Protein AF-N1VZC7-F1 (afdb_monomer)

Radius of gyration: 15.38 Å; Cα contacts (8 Å, |Δi|>4): 179; chains: 1; bounding box: 36×24×51 Å

Organism: NCBI:txid1257025

Solvent-accessible surface area (backbone atoms only — not comparable to full-atom values): 4929 Å² total; per-residue (Å²): 134,86,74,76,85,46,57,43,78,44,75,96,60,68,35,69,13,60,26,74,41,82,27,53,100,57,87,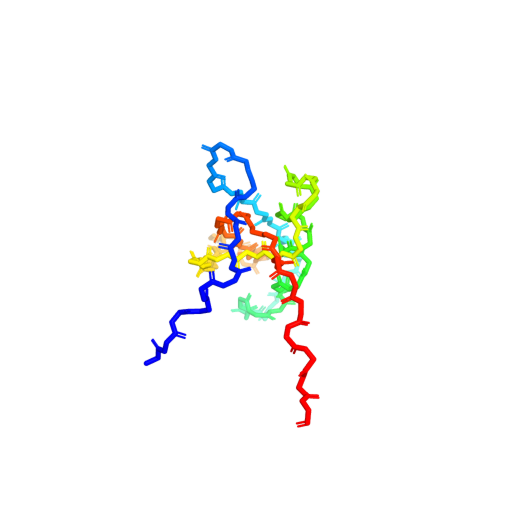53,64,75,78,38,53,65,67,53,3,43,49,48,16,45,69,76,30,84,84,35,77,47,64,43,85,67,46,78,45,70,47,78,48,96,65,71,37,46,32,30,30,34,28,34,20,35,26,18,27,73,62,65,81,74,74,84,124

Secondary structure (DSSP, 8-state):
-PPPTTEEE-SSS-EEEEEEEE--S---GGGS-HHHHHHHHHHTSTT--EEEEEEEEEEE-SSTTEEEEEEEEEEEEES------

Foldseek 3Di:
D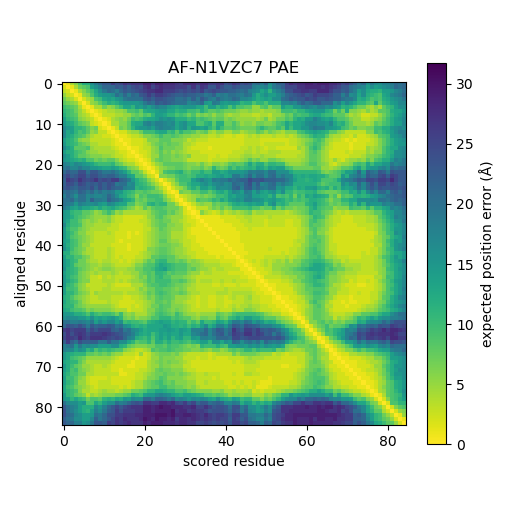DDPPQKDFQDDDKFKFKWKFWDAQHQDLPVTDPVRRQVRRVVVRPPFPGFPPWDWDWDDDPPRTMIMIMIIGGGIHGNDPPPPD

Mean predicted aligned error: 9.88 Å

Sequence (85 aa):
MEVPTNLEVVGTGPVEGRECGYSGFNNTWYNQSIAEATRDALSKAPGATGLKDVTIKGKHGIWLVLNCVYVEGTPVIEKTAGKKK

pLDDT: mean 73.89, std 15.32, range [39.19, 92.12]

Nearest PDB structures (foldseek):
  4za1-assembly1_C  TM=2.987E-01  e=1.519E+00  Streptomyces actuosus
  8tdl-assembly1_A  TM=3.517E-01  e=8.882E+00  Arabidopsis thaliana
  4za1-assembly1_A  TM=2.770E-01  e=4.236E+00  Streptomyces actuosus

Structure (mmCIF, N/CA/C/O backbone):
data_AF-N1VZC7-F1
#
_entry.id   AF-N1VZC7-F1
#
loop_
_atom_site.group_PDB
_atom_site.id
_atom_site.type_symbol
_atom_site.label_atom_id
_atom_site.label_alt_id
_atom_site.label_comp_id
_atom_site.label_asym_id
_atom_site.label_entity_id
_atom_site.label_seq_id
_atom_site.pdbx_PDB_ins_code
_atom_site.Cartn_x
_atom_site.Cartn_y
_atom_site.Cartn_z
_atom_site.occupancy
_atom_site.B_iso_or_equiv
_atom_site.auth_seq_id
_atom_site.auth_comp_id
_atom_site.auth_asym_id
_atom_site.auth_atom_id
_atom_site.pdbx_PDB_model_num
ATOM 1 N N . MET A 1 1 ? 6.665 -18.456 14.638 1.00 40.47 1 MET A N 1
ATOM 2 C CA . MET A 1 1 ? 6.350 -17.019 14.520 1.00 40.47 1 MET A CA 1
ATOM 3 C C . MET A 1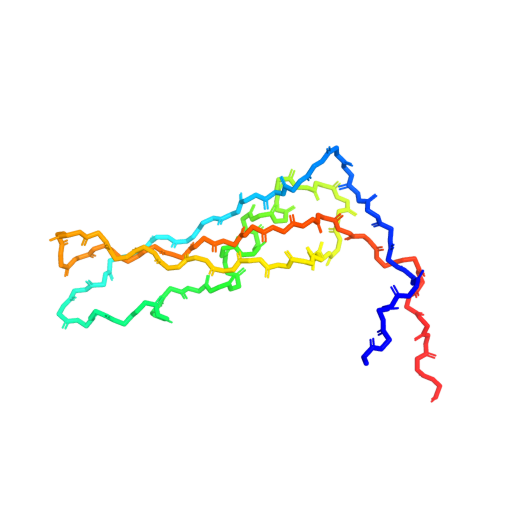 1 ? 4.883 -16.870 14.868 1.00 40.47 1 MET A C 1
ATOM 5 O O . MET A 1 1 ? 4.050 -17.327 14.099 1.00 40.47 1 MET A O 1
ATOM 9 N N . GLU A 1 2 ? 4.573 -16.366 16.060 1.00 47.03 2 GLU A N 1
ATOM 10 C CA . GLU A 1 2 ? 3.190 -16.060 16.440 1.00 47.03 2 GLU A CA 1
ATOM 11 C C . GLU A 1 2 ? 2.734 -14.822 15.666 1.00 47.03 2 GLU A C 1
ATOM 13 O O . GLU A 1 2 ? 3.386 -13.778 15.705 1.00 47.03 2 GLU A O 1
ATOM 18 N N . VAL A 1 3 ? 1.647 -14.959 14.907 1.00 55.50 3 VAL A N 1
ATOM 19 C CA . VAL A 1 3 ? 0.991 -13.823 14.258 1.00 55.50 3 VAL A CA 1
ATOM 20 C C . VAL A 1 3 ? 0.390 -12.966 15.373 1.00 55.50 3 VAL A C 1
ATOM 22 O O . VAL A 1 3 ? -0.332 -13.520 16.204 1.00 55.50 3 VAL A O 1
ATOM 25 N N . PRO A 1 4 ? 0.651 -11.648 15.422 1.00 55.84 4 PRO A N 1
ATOM 26 C CA . PRO A 1 4 ? 0.042 -10.789 16.426 1.00 55.84 4 PRO A CA 1
ATOM 27 C C . PRO A 1 4 ? -1.484 -10.908 16.335 1.00 55.84 4 PRO A C 1
ATOM 29 O O . PRO A 1 4 ? -2.081 -10.577 15.312 1.00 55.84 4 PRO A O 1
ATOM 32 N N . THR A 1 5 ? -2.119 -11.395 17.399 1.00 61.62 5 THR A N 1
ATOM 33 C CA . THR A 1 5 ? -3.578 -11.581 17.495 1.00 61.62 5 THR A CA 1
ATOM 34 C C . THR A 1 5 ? -4.339 -10.265 17.671 1.00 61.62 5 THR A C 1
ATOM 36 O O . THR A 1 5 ? -5.564 -10.254 17.647 1.00 61.62 5 THR A O 1
ATOM 39 N N . ASN A 1 6 ? -3.617 -9.150 17.806 1.00 68.00 6 ASN A N 1
ATOM 40 C CA . ASN A 1 6 ? -4.160 -7.816 18.069 1.00 68.00 6 ASN A CA 1
ATOM 41 C C . ASN A 1 6 ? -4.362 -6.986 16.787 1.00 68.00 6 ASN A C 1
ATOM 43 O O . ASN A 1 6 ? -4.519 -5.770 16.866 1.00 68.00 6 ASN A O 1
ATOM 47 N N . LEU A 1 7 ? -4.284 -7.606 15.607 1.00 69.19 7 LEU A N 1
ATOM 48 C CA . LEU A 1 7 ? -4.428 -6.926 14.320 1.00 69.19 7 LEU A CA 1
ATOM 49 C C . LEU A 1 7 ? -5.827 -7.151 13.762 1.00 69.19 7 LEU A C 1
ATOM 51 O O . LEU A 1 7 ? -6.216 -8.288 13.495 1.00 69.19 7 LEU A O 1
ATOM 55 N N . GLU A 1 8 ? -6.556 -6.066 13.535 1.00 79.19 8 GLU A N 1
ATOM 56 C CA . GLU A 1 8 ? -7.833 -6.114 12.832 1.00 79.19 8 GLU A CA 1
ATOM 57 C C . GLU A 1 8 ? -7.664 -5.653 11.397 1.00 79.19 8 GLU A C 1
ATOM 59 O O . GLU A 1 8 ? -7.020 -4.641 11.139 1.00 79.19 8 GLU A O 1
ATOM 64 N N . VAL A 1 9 ? -8.251 -6.395 10.462 1.00 82.06 9 VAL A N 1
ATOM 65 C CA . VAL A 1 9 ? -8.266 -6.017 9.048 1.00 82.06 9 VAL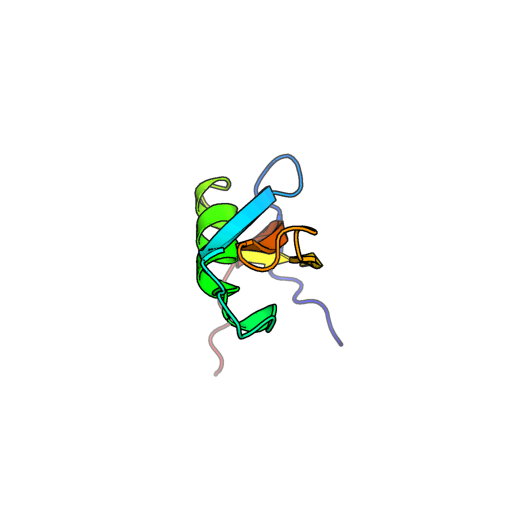 A CA 1
ATOM 66 C C . VAL A 1 9 ? -9.189 -4.817 8.860 1.00 82.06 9 VAL A C 1
ATOM 68 O O . VAL A 1 9 ? -10.336 -4.833 9.303 1.00 82.06 9 VAL A O 1
ATOM 71 N N . VAL A 1 10 ? -8.684 -3.781 8.191 1.00 79.31 10 VAL A N 1
ATOM 72 C CA . VAL A 1 10 ? -9.404 -2.531 7.936 1.00 79.31 10 VAL A CA 1
ATOM 73 C C . VAL A 1 10 ? -9.671 -2.393 6.448 1.00 79.31 10 VAL A C 1
ATOM 75 O O . VAL A 1 10 ? -8.792 -2.001 5.698 1.00 79.31 10 VAL A O 1
ATOM 78 N N . GLY A 1 11 ? -10.898 -2.658 6.014 1.00 75.06 11 GLY A N 1
ATOM 79 C CA . GLY A 1 11 ? -11.305 -2.496 4.618 1.00 75.06 11 GLY A CA 1
ATOM 80 C C . GLY A 1 11 ? -11.807 -3.791 3.994 1.00 75.06 11 GLY A C 1
ATOM 81 O O . GLY A 1 11 ? -11.980 -4.804 4.666 1.00 75.06 11 GLY A O 1
ATOM 82 N N . THR A 1 12 ? -12.095 -3.734 2.696 1.00 75.44 12 THR A N 1
ATOM 83 C CA . THR A 1 12 ? -12.755 -4.821 1.956 1.00 75.44 12 THR A CA 1
ATOM 84 C C . THR A 1 12 ? -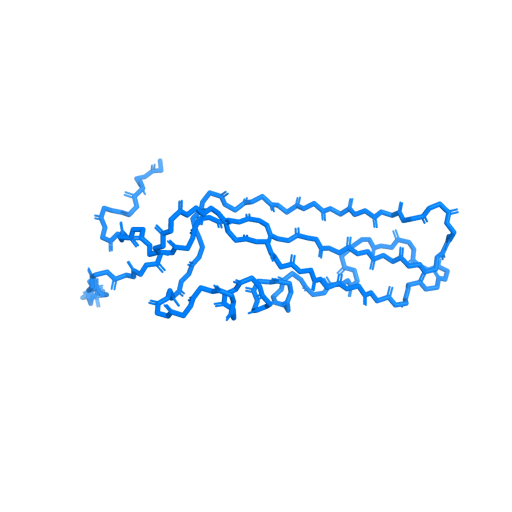11.786 -5.709 1.174 1.00 75.44 12 THR A C 1
ATOM 86 O O . THR A 1 12 ? -12.219 -6.703 0.595 1.00 75.44 12 THR A O 1
ATOM 89 N N . GLY A 1 13 ? -10.489 -5.385 1.150 1.00 81.69 13 GLY A N 1
ATOM 90 C CA . GLY A 1 13 ? -9.489 -6.137 0.395 1.00 81.69 13 GLY A CA 1
ATOM 91 C C . GLY A 1 13 ? -8.070 -5.566 0.504 1.00 81.69 13 GLY A C 1
ATOM 92 O O . GLY A 1 13 ? -7.866 -4.551 1.177 1.00 81.69 13 GLY A O 1
ATOM 93 N N . PRO A 1 14 ? -7.085 -6.223 -0.134 1.00 86.88 14 PRO A N 1
ATOM 94 C CA . PRO A 1 14 ? -5.705 -5.760 -0.156 1.00 86.88 14 PRO A CA 1
ATOM 95 C C . PRO A 1 14 ? -5.580 -4.423 -0.890 1.00 86.88 14 PRO A C 1
ATOM 97 O O . PRO A 1 14 ? -6.277 -4.162 -1.872 1.00 86.88 14 PRO A O 1
ATOM 100 N N . VAL A 1 15 ? -4.661 -3.587 -0.414 1.00 91.31 15 VAL A N 1
ATOM 101 C CA . VAL A 1 15 ? -4.292 -2.326 -1.055 1.00 91.31 15 VAL A CA 1
ATOM 102 C C . VAL A 1 15 ? -2.919 -2.445 -1.690 1.00 91.31 15 VAL A C 1
ATOM 104 O O . VAL A 1 15 ? -2.023 -3.089 -1.146 1.00 91.31 15 VAL A O 1
ATOM 107 N N . GLU A 1 16 ? -2.761 -1.807 -2.846 1.00 92.12 16 GLU A N 1
ATOM 108 C CA . GLU A 1 16 ? -1.491 -1.728 -3.560 1.00 92.12 16 GLU A CA 1
ATOM 109 C C . GLU A 1 16 ? -1.020 -0.277 -3.611 1.00 92.12 16 GLU A C 1
ATOM 111 O O . GLU A 1 16 ? -1.773 0.627 -3.992 1.00 92.12 16 GLU A O 1
ATOM 116 N N . GLY A 1 17 ? 0.240 -0.058 -3.261 1.00 89.44 17 GLY A N 1
ATOM 117 C CA . GLY A 1 17 ? 0.951 1.189 -3.480 1.00 89.44 17 GLY A CA 1
ATOM 118 C C . GLY A 1 17 ? 2.164 0.989 -4.367 1.00 89.44 17 GLY A C 1
ATOM 119 O O . GLY A 1 17 ? 2.699 -0.119 -4.469 1.00 89.44 17 GLY A O 1
ATOM 120 N N . ARG A 1 18 ? 2.594 2.057 -5.037 1.00 87.50 18 ARG A N 1
ATOM 121 C CA . ARG A 1 18 ? 3.786 2.009 -5.886 1.00 87.50 18 ARG A CA 1
ATOM 122 C C . ARG A 1 18 ? 4.682 3.206 -5.650 1.00 87.50 18 ARG A C 1
ATOM 124 O O . ARG A 1 18 ? 4.194 4.310 -5.458 1.00 87.50 18 ARG A O 1
ATOM 131 N N . GLU A 1 19 ? 5.971 2.971 -5.821 1.00 83.75 19 GLU A N 1
ATOM 132 C CA . GLU A 1 19 ? 6.964 4.018 -5.995 1.00 83.75 19 GLU A CA 1
ATOM 133 C C . GLU A 1 19 ? 7.772 3.724 -7.259 1.00 83.75 19 GLU A C 1
ATOM 135 O O . GLU A 1 19 ? 8.328 2.633 -7.416 1.00 83.75 19 GLU A O 1
ATOM 140 N N . CYS A 1 20 ? 7.785 4.679 -8.186 1.00 79.88 20 CYS A N 1
ATOM 141 C CA . CYS A 1 20 ? 8.475 4.575 -9.465 1.00 79.88 20 CYS A CA 1
ATOM 142 C C . CYS A 1 20 ? 9.458 5.726 -9.596 1.00 79.88 20 CYS A C 1
ATOM 144 O O . CYS A 1 20 ? 9.056 6.886 -9.560 1.00 79.88 20 CYS A O 1
ATOM 146 N N . GLY A 1 21 ? 10.717 5.403 -9.860 1.00 71.06 21 GLY A N 1
ATOM 147 C CA . GLY A 1 21 ? 11.761 6.406 -9.980 1.00 71.06 21 GLY A CA 1
ATOM 148 C C . GLY A 1 21 ? 12.670 6.161 -11.166 1.00 71.06 21 GLY A C 1
ATOM 149 O O . GLY A 1 21 ? 12.787 5.053 -11.708 1.00 71.06 21 GLY A O 1
ATOM 150 N N . TYR A 1 22 ? 13.318 7.252 -11.566 1.00 66.25 22 TYR A N 1
ATOM 151 C CA . TYR A 1 22 ? 14.352 7.226 -12.579 1.00 66.25 22 TYR A CA 1
ATOM 152 C C . TYR A 1 22 ? 15.586 6.542 -12.000 1.00 66.25 22 TYR A C 1
ATOM 154 O O . TYR A 1 22 ? 16.266 7.067 -11.121 1.00 66.25 22 TYR A O 1
ATOM 162 N N . SER A 1 23 ? 15.878 5.362 -12.511 1.00 60.38 23 SER A N 1
ATOM 163 C CA . SER A 1 23 ? 17.054 4.591 -12.158 1.00 60.38 23 SER A CA 1
ATOM 164 C C . SER A 1 23 ? 17.858 4.505 -13.438 1.00 60.38 23 SER A C 1
ATOM 166 O O . SER A 1 23 ? 17.523 3.705 -14.297 1.00 60.38 23 SER A O 1
ATOM 168 N N . GLY A 1 24 ? 18.835 5.399 -13.617 1.00 59.75 24 GLY A N 1
ATOM 169 C CA . GLY A 1 24 ? 19.698 5.413 -14.805 1.00 59.75 24 GLY A CA 1
ATOM 170 C C . GLY A 1 24 ? 20.573 4.152 -14.908 1.00 59.75 24 GLY A C 1
ATOM 171 O O . GLY A 1 24 ? 20.131 3.039 -14.662 1.00 59.75 24 GLY A O 1
ATOM 172 N N . PHE A 1 25 ? 21.869 4.306 -15.193 1.00 53.22 25 PHE A N 1
ATOM 173 C CA . PHE A 1 25 ? 22.834 3.194 -15.339 1.00 53.22 25 PHE A CA 1
ATOM 174 C C . PHE A 1 25 ? 22.958 2.229 -14.136 1.00 53.22 25 PHE A C 1
ATOM 176 O O . PHE A 1 25 ? 23.702 1.254 -14.207 1.00 53.22 25 PHE A O 1
ATOM 183 N N . ASN A 1 26 ? 22.251 2.478 -13.031 1.00 54.28 26 ASN A N 1
ATOM 184 C CA . ASN A 1 26 ? 22.193 1.598 -11.877 1.00 54.28 26 ASN A CA 1
ATOM 185 C C . ASN A 1 26 ? 20.817 0.915 -11.816 1.00 54.28 26 ASN A C 1
ATOM 187 O O . ASN A 1 26 ? 19.831 1.507 -11.382 1.00 54.28 26 ASN A O 1
ATOM 191 N N . ASN A 1 27 ? 20.752 -0.334 -12.280 1.00 55.16 27 ASN A N 1
ATOM 192 C CA . ASN A 1 27 ? 19.548 -1.171 -12.337 1.00 55.16 27 ASN A CA 1
ATOM 193 C C . ASN A 1 27 ? 19.287 -1.865 -10.986 1.00 55.16 27 ASN A C 1
ATOM 195 O O . ASN A 1 27 ? 19.060 -3.069 -10.900 1.00 55.16 27 ASN A O 1
ATOM 199 N N . THR A 1 28 ? 19.409 -1.122 -9.889 1.00 60.81 28 THR A N 1
ATOM 200 C CA . THR A 1 28 ? 19.125 -1.664 -8.563 1.00 60.81 28 THR A CA 1
ATOM 201 C C . THR A 1 28 ? 17.683 -1.364 -8.199 1.00 60.81 28 THR A C 1
ATOM 203 O O . THR A 1 28 ? 17.286 -0.229 -7.960 1.00 60.81 28 THR A O 1
ATOM 206 N N . TRP A 1 29 ? 16.874 -2.420 -8.167 1.00 57.66 29 TRP A N 1
ATOM 207 C CA . TRP A 1 29 ? 15.445 -2.378 -7.851 1.00 57.66 29 TRP A CA 1
ATOM 208 C C . TRP A 1 29 ? 15.140 -1.806 -6.451 1.00 57.66 29 TRP A C 1
ATOM 210 O O . TRP A 1 29 ? 14.032 -1.337 -6.217 1.00 57.66 29 TRP A O 1
ATOM 220 N N . TYR A 1 30 ? 16.125 -1.790 -5.546 1.00 59.94 30 TYR A N 1
ATOM 221 C CA . TYR A 1 30 ? 16.058 -1.188 -4.208 1.00 59.94 30 TYR A CA 1
ATOM 222 C C . TYR A 1 30 ? 16.432 0.302 -4.163 1.00 59.94 30 TYR A C 1
ATOM 224 O O . TYR A 1 30 ? 16.483 0.883 -3.083 1.00 59.94 30 TYR A O 1
ATOM 232 N N . ASN A 1 31 ? 16.718 0.937 -5.305 1.00 63.78 31 ASN A N 1
ATOM 233 C CA . ASN A 1 31 ? 16.877 2.392 -5.350 1.00 63.78 31 ASN A CA 1
ATOM 234 C C . ASN A 1 31 ? 15.559 3.108 -4.995 1.00 63.78 31 ASN A C 1
ATOM 236 O O . ASN A 1 31 ? 15.571 4.217 -4.472 1.00 63.78 31 ASN A O 1
ATOM 240 N N . GLN A 1 32 ? 14.426 2.440 -5.234 1.00 70.38 32 GLN A N 1
ATOM 241 C CA . GLN A 1 32 ? 13.102 2.945 -4.896 1.00 70.38 32 GLN A CA 1
ATOM 242 C C . GLN A 1 32 ? 12.743 2.656 -3.439 1.00 70.38 32 GLN A C 1
ATOM 244 O O . GLN A 1 32 ? 13.053 1.594 -2.893 1.00 70.38 32 GLN A O 1
ATOM 249 N N . SER A 1 33 ? 12.047 3.602 -2.813 1.00 79.06 33 SER A N 1
ATOM 250 C CA . SER A 1 33 ? 11.671 3.499 -1.408 1.00 79.06 33 SER A CA 1
ATOM 251 C C . SER A 1 33 ? 10.455 2.591 -1.229 1.00 79.06 33 SER A C 1
ATOM 253 O O . SER A 1 33 ? 9.325 2.959 -1.550 1.00 79.06 33 SER A O 1
ATOM 255 N N . ILE A 1 34 ? 10.673 1.414 -0.630 1.00 82.00 34 ILE A N 1
ATOM 256 C CA . ILE A 1 34 ? 9.587 0.533 -0.164 1.00 82.00 34 ILE A CA 1
ATOM 257 C C . ILE A 1 34 ? 8.703 1.280 0.845 1.00 82.00 34 ILE A C 1
ATOM 259 O O . ILE A 1 34 ? 7.492 1.069 0.878 1.00 82.00 34 ILE A O 1
ATOM 263 N N . ALA A 1 35 ? 9.287 2.179 1.645 1.00 85.56 35 ALA A N 1
ATOM 264 C CA . ALA A 1 35 ? 8.536 2.987 2.596 1.00 85.56 35 ALA A CA 1
ATOM 265 C C . ALA A 1 35 ? 7.560 3.932 1.884 1.00 85.56 35 ALA A C 1
ATOM 267 O O . ALA A 1 35 ? 6.411 4.012 2.302 1.00 85.56 35 ALA A O 1
ATOM 268 N N . GLU A 1 36 ? 7.961 4.573 0.783 1.00 85.88 36 GLU A N 1
ATOM 269 C CA . GLU A 1 36 ? 7.047 5.424 0.006 1.00 85.88 36 GLU A CA 1
ATOM 270 C C . GLU A 1 36 ? 5.956 4.595 -0.674 1.00 85.88 36 GLU A C 1
ATOM 272 O O . GLU A 1 36 ? 4.781 4.919 -0.531 1.00 85.88 36 GLU A O 1
ATOM 277 N N . ALA A 1 37 ? 6.301 3.453 -1.278 1.00 87.31 37 ALA A N 1
ATOM 278 C CA . ALA A 1 37 ? 5.299 2.538 -1.831 1.00 87.31 37 ALA A CA 1
ATOM 279 C C . ALA A 1 37 ? 4.310 2.037 -0.755 1.00 87.31 37 ALA A C 1
ATOM 281 O O . ALA A 1 37 ? 3.117 1.893 -1.014 1.00 87.31 37 ALA A O 1
ATOM 282 N N . THR A 1 38 ? 4.779 1.827 0.478 1.00 89.31 38 THR A N 1
ATOM 283 C CA . THR A 1 38 ? 3.929 1.465 1.624 1.00 89.31 38 THR A CA 1
ATOM 284 C C . THR A 1 38 ? 3.050 2.635 2.071 1.00 89.31 38 THR A C 1
ATOM 286 O O . THR A 1 38 ? 1.882 2.432 2.392 1.00 89.31 38 THR A O 1
ATOM 289 N N . ARG A 1 39 ? 3.573 3.867 2.086 1.00 89.25 39 ARG A N 1
ATOM 290 C CA . ARG A 1 39 ? 2.796 5.075 2.409 1.00 89.25 39 ARG A CA 1
ATOM 291 C C . ARG A 1 39 ? 1.714 5.331 1.365 1.00 89.25 39 ARG A C 1
ATOM 293 O O . ARG A 1 39 ? 0.588 5.633 1.748 1.00 89.25 39 ARG A O 1
ATOM 300 N N .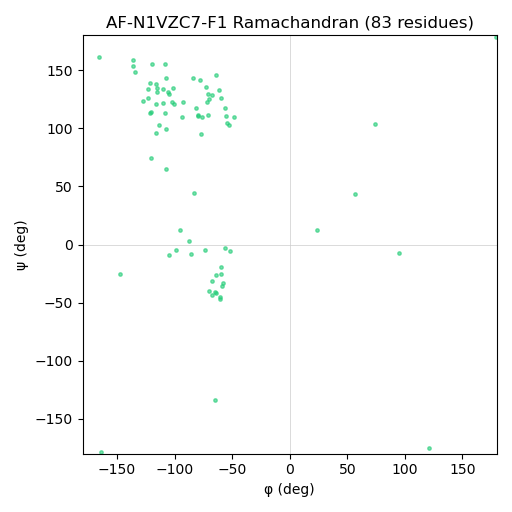 ASP A 1 40 ? 2.020 5.140 0.082 1.00 90.44 40 ASP A N 1
ATOM 301 C CA . ASP A 1 40 ? 1.035 5.191 -1.002 1.00 90.44 40 ASP A CA 1
ATOM 302 C C . ASP A 1 40 ? -0.058 4.128 -0.804 1.00 90.44 40 ASP A C 1
ATOM 304 O O . ASP A 1 40 ? -1.246 4.444 -0.874 1.00 90.44 40 ASP A O 1
ATOM 308 N N . ALA A 1 41 ? 0.314 2.892 -0.456 1.00 89.44 41 ALA A N 1
ATOM 309 C CA . ALA A 1 41 ? -0.640 1.825 -0.151 1.00 89.44 41 ALA A CA 1
ATOM 310 C C . ALA A 1 41 ? -1.543 2.178 1.049 1.00 89.44 41 ALA A C 1
ATOM 312 O O . ALA A 1 41 ? -2.764 2.058 0.966 1.00 89.44 41 ALA A O 1
ATOM 313 N N . LEU A 1 42 ? -0.962 2.674 2.148 1.00 88.56 42 LEU A N 1
ATOM 314 C CA . LEU A 1 42 ? -1.696 3.074 3.354 1.00 88.56 42 LEU A CA 1
ATOM 315 C C . LEU A 1 42 ? -2.589 4.298 3.131 1.00 88.56 42 LEU A C 1
ATOM 317 O O . LEU A 1 42 ? -3.665 4.376 3.718 1.00 88.56 42 LEU A O 1
ATOM 321 N N . SER A 1 43 ? -2.202 5.223 2.249 1.00 89.06 43 SER A N 1
ATOM 322 C CA . SER A 1 43 ? -3.041 6.376 1.896 1.00 89.06 43 SER A CA 1
ATOM 323 C C . SER A 1 43 ? -4.391 5.962 1.291 1.00 89.06 43 SER A C 1
ATOM 325 O O . SER A 1 43 ? -5.381 6.680 1.430 1.00 89.06 43 SER A O 1
ATOM 327 N N . LYS A 1 44 ? -4.451 4.771 0.678 1.00 88.38 44 LYS A N 1
ATOM 328 C CA . LYS A 1 44 ? -5.658 4.176 0.081 1.00 88.38 44 LYS A CA 1
ATOM 329 C C . LYS A 1 44 ? -6.502 3.393 1.093 1.00 88.38 44 LYS A C 1
ATOM 331 O O . LYS A 1 44 ? -7.620 3.003 0.767 1.00 88.38 44 LYS A O 1
ATOM 336 N N . ALA A 1 45 ? -5.997 3.188 2.311 1.00 86.44 45 ALA A N 1
ATOM 337 C CA . ALA A 1 45 ? -6.679 2.521 3.417 1.00 86.44 45 ALA A CA 1
ATOM 338 C C . ALA A 1 45 ? -6.809 3.464 4.632 1.00 86.44 45 ALA A C 1
ATOM 340 O O . ALA A 1 45 ? -6.092 3.308 5.626 1.00 86.44 45 ALA A O 1
ATOM 341 N N . PRO A 1 46 ? -7.715 4.460 4.585 1.00 82.94 46 PRO A N 1
ATOM 342 C CA . PRO A 1 46 ? -7.903 5.391 5.693 1.00 82.94 46 PRO A CA 1
ATOM 343 C C . PRO A 1 46 ? -8.316 4.644 6.970 1.00 82.94 46 PRO A C 1
ATOM 345 O O . PRO A 1 46 ? -9.286 3.890 6.978 1.00 82.94 46 PRO A O 1
ATOM 348 N N . GLY A 1 47 ? -7.571 4.861 8.056 1.00 82.50 47 GLY A N 1
ATOM 349 C CA . GLY A 1 47 ? -7.783 4.194 9.347 1.00 82.50 47 GLY A CA 1
ATOM 350 C C . GLY A 1 47 ? -6.932 2.939 9.574 1.00 82.50 47 GLY A C 1
ATOM 351 O O . GLY A 1 47 ? -6.911 2.432 10.692 1.00 82.50 47 GLY A O 1
ATOM 352 N N . ALA A 1 48 ? -6.195 2.461 8.569 1.00 85.19 48 ALA A N 1
ATOM 353 C CA . ALA A 1 48 ? -5.175 1.436 8.766 1.00 85.19 48 ALA A CA 1
ATOM 354 C C . ALA A 1 48 ? -3.894 2.044 9.364 1.00 85.19 48 ALA A C 1
ATOM 356 O O . ALA A 1 48 ? -3.478 3.142 8.991 1.00 85.19 48 ALA A O 1
ATOM 357 N N . THR A 1 49 ? -3.245 1.320 10.276 1.00 86.69 49 THR A N 1
ATOM 358 C CA . THR A 1 49 ? -1.943 1.691 10.861 1.00 86.69 49 THR A CA 1
ATOM 359 C C . THR A 1 49 ? -0.794 0.852 10.308 1.00 86.69 49 THR A C 1
ATOM 361 O O . THR A 1 49 ? 0.368 1.166 10.556 1.00 86.69 49 THR A O 1
ATOM 364 N N . GLY A 1 50 ? -1.096 -0.202 9.548 1.00 86.12 50 GLY A N 1
ATOM 365 C CA . GLY A 1 50 ? -0.103 -1.061 8.918 1.00 86.12 50 GLY A CA 1
ATOM 366 C C . GLY A 1 50 ? -0.686 -1.933 7.810 1.00 86.12 50 GLY A C 1
ATOM 367 O O . GLY A 1 50 ? -1.876 -1.871 7.502 1.00 86.12 50 GLY A O 1
ATOM 368 N N . LEU A 1 51 ? 0.179 -2.755 7.216 1.00 87.88 51 LEU A N 1
ATOM 369 C CA . LEU A 1 51 ? -0.183 -3.776 6.237 1.00 87.88 51 LEU A CA 1
ATOM 370 C C . LEU A 1 51 ? 0.257 -5.153 6.752 1.00 87.88 51 LEU A C 1
ATOM 372 O O . LEU A 1 51 ? 1.358 -5.301 7.284 1.00 87.88 51 LEU A O 1
ATOM 376 N N . LYS A 1 52 ? -0.589 -6.164 6.569 1.00 86.56 52 LYS A N 1
ATOM 377 C CA . LYS A 1 52 ? -0.313 -7.580 6.830 1.00 86.56 52 LYS A CA 1
ATOM 378 C C . LYS A 1 52 ? -0.188 -8.336 5.506 1.00 86.56 52 LYS A C 1
ATOM 380 O O . LYS A 1 52 ? -0.747 -7.907 4.499 1.00 86.56 52 LYS A O 1
ATOM 385 N N . ASP A 1 53 ? 0.533 -9.458 5.519 1.00 87.56 53 ASP A N 1
ATOM 386 C CA . ASP A 1 53 ? 0.701 -10.347 4.359 1.00 87.56 53 ASP A CA 1
ATOM 387 C C . ASP A 1 53 ? 1.279 -9.590 3.149 1.00 87.56 53 ASP A C 1
ATOM 389 O O . ASP A 1 53 ? 0.819 -9.700 2.015 1.00 87.56 53 ASP A O 1
ATOM 393 N N . VAL A 1 54 ? 2.286 -8.757 3.438 1.00 88.00 54 VAL A N 1
ATOM 394 C CA . VAL A 1 54 ? 2.866 -7.815 2.482 1.00 88.00 54 VAL A CA 1
ATOM 395 C C . VAL A 1 54 ? 3.659 -8.550 1.409 1.00 88.00 54 VAL A C 1
ATOM 397 O O . VAL A 1 54 ? 4.607 -9.278 1.701 1.00 88.00 54 VAL A O 1
ATOM 400 N N . THR A 1 55 ? 3.312 -8.285 0.154 1.00 89.31 55 THR A N 1
ATOM 401 C CA . THR A 1 55 ? 4.039 -8.734 -1.028 1.00 89.31 55 THR A CA 1
ATOM 402 C C . THR A 1 55 ? 4.703 -7.539 -1.698 1.00 89.31 55 THR A C 1
ATOM 404 O O . THR A 1 55 ? 4.041 -6.592 -2.118 1.00 89.31 55 THR A O 1
ATOM 407 N N . ILE A 1 56 ? 6.028 -7.603 -1.832 1.00 85.19 56 ILE A N 1
ATOM 408 C CA . ILE A 1 56 ? 6.823 -6.577 -2.509 1.00 85.19 56 ILE A CA 1
ATOM 409 C C . ILE A 1 56 ? 7.180 -7.091 -3.901 1.00 85.19 56 ILE A C 1
ATOM 411 O O . ILE A 1 56 ? 7.799 -8.146 -4.038 1.00 85.19 56 ILE A O 1
ATOM 415 N N . LYS A 1 57 ? 6.804 -6.348 -4.943 1.00 83.12 57 LYS A N 1
ATOM 416 C CA . LYS A 1 57 ? 7.117 -6.676 -6.340 1.00 83.12 57 LYS A CA 1
ATOM 417 C C . LYS A 1 57 ? 8.008 -5.58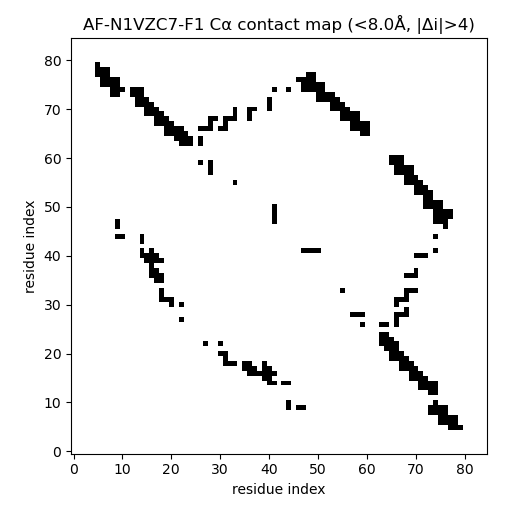2 -6.916 1.00 83.12 57 LYS A C 1
ATOM 419 O O . LYS A 1 57 ? 7.613 -4.423 -6.977 1.00 83.12 57 LYS A O 1
ATOM 424 N N . GLY A 1 58 ? 9.201 -5.947 -7.374 1.00 75.12 58 GLY A N 1
ATOM 425 C CA . GLY A 1 58 ? 10.032 -5.074 -8.201 1.00 75.12 58 GLY A CA 1
ATOM 426 C C . GLY A 1 58 ? 9.751 -5.345 -9.675 1.00 75.12 58 GLY A C 1
ATOM 427 O O . GLY A 1 58 ? 9.905 -6.480 -10.123 1.00 75.12 58 GLY A O 1
ATOM 428 N N . LYS A 1 59 ? 9.351 -4.329 -10.446 1.00 68.69 59 LYS A N 1
ATOM 429 C CA . LYS A 1 59 ? 9.359 -4.412 -11.913 1.00 68.69 59 LYS A CA 1
ATOM 430 C C . LYS A 1 59 ? 10.472 -3.527 -12.457 1.00 68.69 59 LYS A C 1
ATOM 432 O O . LYS A 1 59 ? 10.389 -2.302 -12.389 1.00 68.69 59 LYS A O 1
ATOM 437 N N . HIS A 1 60 ? 11.473 -4.175 -13.043 1.00 62.38 60 HIS A N 1
ATOM 438 C CA . HIS A 1 60 ? 12.401 -3.558 -13.980 1.00 62.38 60 HIS A CA 1
ATOM 439 C C . HIS A 1 60 ? 11.680 -3.487 -15.334 1.00 62.38 60 HIS A C 1
ATOM 441 O O . HIS A 1 60 ? 11.398 -4.509 -15.959 1.00 62.38 60 HIS A O 1
ATOM 447 N N . GLY A 1 61 ? 11.348 -2.278 -15.791 1.00 55.66 61 GLY A N 1
ATOM 448 C CA . GLY A 1 61 ? 10.861 -2.074 -17.156 1.00 55.66 61 GLY A CA 1
ATOM 449 C C . GLY A 1 61 ? 12.013 -2.222 -18.147 1.00 55.66 61 GLY A C 1
ATOM 450 O O . GLY A 1 61 ? 13.082 -1.671 -17.906 1.00 55.66 61 GLY A O 1
ATOM 451 N N . ILE A 1 62 ? 11.796 -2.933 -19.258 1.00 48.41 62 ILE A N 1
ATOM 452 C CA . ILE A 1 62 ? 12.757 -3.283 -20.337 1.00 48.41 62 ILE A CA 1
ATOM 453 C C . ILE A 1 62 ? 13.523 -2.071 -20.928 1.00 48.41 62 ILE A C 1
ATOM 455 O O . ILE A 1 62 ? 14.470 -2.223 -21.693 1.00 48.41 62 ILE A O 1
ATOM 459 N N . TRP A 1 63 ? 13.181 -0.855 -20.518 1.00 49.94 63 TRP A N 1
ATOM 460 C CA . TRP A 1 63 ? 13.789 0.396 -20.936 1.00 49.94 63 TRP A CA 1
ATOM 461 C C . TRP A 1 63 ? 14.643 0.994 -19.808 1.00 49.94 63 TRP A C 1
ATOM 463 O O . TRP A 1 63 ? 14.230 2.004 -19.264 1.00 49.94 63 TRP A O 1
ATOM 473 N N . LEU A 1 64 ? 15.735 0.307 -19.410 1.00 54.03 64 LEU A N 1
ATOM 474 C CA . LEU A 1 64 ? 16.946 0.683 -18.612 1.00 54.03 64 LEU A CA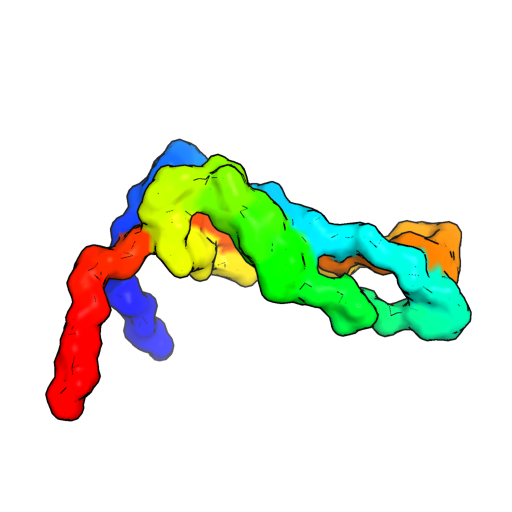 1
ATOM 475 C C . LEU A 1 64 ? 16.941 1.879 -17.615 1.00 54.03 64 LEU A C 1
ATOM 477 O O . LEU A 1 64 ? 18.002 2.313 -17.181 1.00 54.03 64 LEU A O 1
ATOM 481 N N . VAL A 1 65 ? 15.789 2.439 -17.272 1.00 54.34 65 VAL A N 1
ATOM 482 C CA . VAL A 1 65 ? 15.647 3.836 -16.845 1.00 54.34 65 VAL A CA 1
ATOM 483 C C . VAL A 1 65 ? 14.533 4.005 -15.809 1.00 54.34 65 VAL A C 1
ATOM 485 O O . VAL A 1 65 ? 14.583 4.925 -14.999 1.00 54.34 65 VAL A O 1
ATOM 488 N N . LEU A 1 66 ? 13.534 3.116 -15.781 1.00 60.22 66 LEU A N 1
ATOM 489 C CA . LEU A 1 66 ? 12.444 3.165 -14.803 1.00 60.22 66 LEU A CA 1
ATOM 490 C C . LEU A 1 66 ? 12.392 1.873 -13.989 1.00 60.22 66 LEU A C 1
ATOM 492 O O . LEU A 1 66 ? 12.068 0.800 -14.509 1.00 60.22 66 LEU A O 1
ATOM 496 N N . ASN A 1 67 ? 12.695 2.009 -12.697 1.00 73.44 67 ASN A N 1
ATOM 497 C CA . ASN A 1 67 ? 12.491 0.968 -11.698 1.00 73.44 67 ASN A CA 1
ATOM 498 C C . ASN A 1 67 ? 11.274 1.339 -10.856 1.00 73.44 67 ASN A C 1
ATOM 500 O O . ASN A 1 67 ? 11.180 2.458 -10.356 1.00 73.44 67 ASN A O 1
ATOM 504 N N . CYS A 1 68 ? 10.353 0.391 -10.704 1.00 78.75 68 CYS A N 1
ATOM 505 C CA . CYS A 1 68 ? 9.181 0.555 -9.857 1.00 78.75 68 CYS A CA 1
ATOM 506 C C . CYS A 1 68 ? 9.133 -0.546 -8.801 1.00 78.75 68 CYS A C 1
ATOM 508 O O . CYS A 1 68 ? 9.270 -1.733 -9.121 1.00 78.75 68 CYS A O 1
ATOM 510 N N . VAL A 1 69 ? 8.871 -0.145 -7.563 1.00 84.88 69 VAL A N 1
ATOM 511 C CA . VAL A 1 69 ? 8.547 -1.029 -6.447 1.00 84.88 69 VAL A CA 1
ATOM 512 C C . VAL A 1 69 ? 7.059 -0.916 -6.167 1.00 84.88 69 VAL A C 1
ATOM 514 O O . VAL A 1 69 ? 6.515 0.177 -6.057 1.00 84.88 69 VAL A O 1
ATOM 517 N N . TYR A 1 70 ? 6.410 -2.063 -6.052 1.00 86.75 70 TYR A N 1
ATOM 518 C CA . TYR A 1 70 ? 5.007 -2.194 -5.704 1.00 86.75 70 TYR A CA 1
ATOM 519 C C . TYR A 1 70 ? 4.918 -2.898 -4.358 1.00 86.75 70 TYR A C 1
ATOM 521 O O . TYR A 1 70 ? 5.608 -3.896 -4.133 1.00 86.75 70 TYR A O 1
ATOM 529 N N . VAL A 1 71 ? 4.077 -2.380 -3.477 1.00 89.94 71 VAL A N 1
ATOM 530 C CA . VAL A 1 71 ? 3.786 -2.952 -2.166 1.00 89.94 71 VAL A CA 1
ATOM 531 C C . VAL A 1 71 ? 2.302 -3.246 -2.126 1.00 89.94 71 VAL A C 1
ATOM 533 O O . VAL A 1 71 ? 1.482 -2.335 -2.160 1.00 89.94 71 VAL A O 1
ATOM 536 N N . GLU A 1 72 ? 1.968 -4.525 -2.061 1.00 92.12 72 GLU A N 1
ATOM 537 C CA . GLU A 1 72 ? 0.602 -5.006 -1.910 1.00 92.12 72 GLU A CA 1
ATOM 538 C C . GLU A 1 72 ? 0.458 -5.611 -0.517 1.00 92.12 72 GLU A C 1
ATOM 540 O O . GLU A 1 72 ? 1.325 -6.366 -0.082 1.00 92.12 72 GLU A O 1
ATOM 545 N N . GLY A 1 73 ? -0.607 -5.286 0.204 1.00 90.31 73 GLY A N 1
ATOM 546 C CA . GLY A 1 73 ? -0.833 -5.858 1.525 1.00 90.31 73 GLY A CA 1
ATOM 547 C C . GLY A 1 73 ? -2.244 -5.635 2.033 1.00 90.31 73 GLY A C 1
ATOM 548 O O . GLY A 1 73 ? -2.970 -4.761 1.563 1.00 90.31 73 GLY A O 1
ATOM 549 N N . THR A 1 74 ? -2.636 -6.436 3.018 1.00 91.00 74 THR A N 1
ATOM 550 C CA . THR A 1 74 ? -3.935 -6.303 3.673 1.00 91.00 74 THR A CA 1
ATOM 551 C C . THR A 1 74 ? -3.858 -5.196 4.724 1.00 91.00 74 THR A C 1
ATOM 553 O O . THR A 1 74 ? -3.080 -5.329 5.669 1.00 91.00 74 THR A O 1
ATOM 556 N N . PRO A 1 75 ? -4.632 -4.112 4.599 1.00 88.25 75 PRO A N 1
ATOM 557 C CA . PRO A 1 75 ? -4.650 -3.039 5.588 1.00 88.25 75 PRO A CA 1
ATOM 558 C C . PRO A 1 75 ? -5.115 -3.534 6.957 1.00 88.25 75 PRO A C 1
ATOM 560 O O . PRO A 1 75 ? -6.117 -4.241 7.068 1.00 88.25 75 PRO A O 1
ATOM 563 N N . VAL A 1 76 ? -4.382 -3.166 8.007 1.00 87.88 76 VAL A N 1
ATOM 564 C CA . VAL A 1 76 ? -4.670 -3.559 9.390 1.00 87.88 76 VAL A CA 1
ATOM 565 C C . VAL A 1 76 ? -4.529 -2.391 10.362 1.00 87.88 76 VAL A C 1
ATOM 567 O O . VAL A 1 76 ? -3.759 -1.460 10.126 1.00 87.88 76 VAL A O 1
ATOM 570 N N . ILE A 1 77 ? -5.249 -2.463 11.478 1.00 86.00 77 ILE A N 1
ATOM 571 C CA . ILE A 1 77 ? -5.101 -1.592 12.646 1.00 86.00 77 ILE A CA 1
ATOM 572 C C . ILE A 1 77 ? -4.665 -2.417 13.856 1.00 86.00 77 ILE A C 1
ATOM 574 O O . ILE A 1 77 ? -5.171 -3.516 14.092 1.00 86.00 77 ILE A O 1
ATOM 578 N N . GLU A 1 78 ? -3.733 -1.886 14.642 1.00 76.75 78 GLU A N 1
ATOM 579 C CA . GLU A 1 78 ? -3.393 -2.464 15.942 1.00 76.75 78 GLU A CA 1
ATOM 580 C C . GLU A 1 78 ? -4.474 -2.113 16.974 1.00 76.75 78 GLU A C 1
ATOM 582 O O . GLU A 1 78 ? -4.579 -0.973 17.434 1.00 76.75 78 GLU A O 1
ATOM 587 N N . LYS A 1 79 ? -5.264 -3.106 17.395 1.00 66.56 79 LYS A N 1
ATOM 588 C CA . LYS A 1 79 ? -6.110 -2.979 18.580 1.00 66.56 79 LYS A CA 1
ATOM 589 C C . LYS A 1 79 ? -5.244 -3.122 19.819 1.00 66.56 79 LYS A C 1
ATOM 591 O O . LYS A 1 79 ? -5.030 -4.213 20.334 1.00 66.56 79 LYS A O 1
ATOM 596 N N . THR A 1 80 ? -4.826 -1.975 20.339 1.00 53.84 80 THR A N 1
ATOM 597 C CA . THR A 1 80 ? -4.050 -1.846 21.574 1.00 53.84 80 THR A CA 1
ATOM 598 C C . THR A 1 80 ? -2.605 -2.278 21.364 1.00 53.84 80 THR A C 1
ATOM 600 O O . THR A 1 80 ? -2.278 -3.462 21.363 1.00 53.84 80 THR A O 1
ATOM 603 N N . ALA A 1 81 ? -1.708 -1.295 21.266 1.00 53.28 81 ALA A N 1
ATOM 604 C CA . ALA A 1 81 ? -0.318 -1.521 21.615 1.00 53.28 81 ALA A CA 1
ATOM 605 C C . ALA A 1 81 ? -0.312 -2.115 23.028 1.00 53.28 81 ALA A C 1
ATOM 607 O O . ALA A 1 81 ? -0.553 -1.406 24.010 1.00 53.28 81 ALA A O 1
ATOM 608 N N . GLY A 1 82 ? -0.104 -3.427 23.142 1.00 47.62 82 GLY A N 1
ATOM 609 C CA . GLY A 1 82 ? 0.281 -4.021 24.406 1.00 47.62 82 GLY A CA 1
ATOM 610 C C . GLY A 1 82 ? 1.520 -3.255 24.834 1.00 47.62 82 GLY A C 1
ATOM 611 O O . GLY A 1 82 ? 2.571 -3.404 24.214 1.00 47.62 82 GLY A O 1
ATOM 612 N N . LYS A 1 83 ? 1.372 -2.349 25.811 1.00 43.75 83 LYS A N 1
ATOM 613 C CA . LYS A 1 83 ? 2.499 -1.661 26.432 1.00 43.75 83 LYS A CA 1
ATOM 614 C C . LYS A 1 83 ? 3.490 -2.760 26.782 1.00 43.75 83 LYS A C 1
ATOM 616 O O . LYS A 1 83 ? 3.193 -3.579 27.651 1.00 43.75 83 LYS A O 1
ATOM 621 N N . LYS A 1 84 ? 4.622 -2.811 26.075 1.00 45.59 84 LYS A N 1
ATOM 622 C CA . LYS A 1 84 ? 5.769 -3.585 26.538 1.00 45.59 84 LYS A CA 1
ATOM 623 C C . LYS A 1 84 ? 6.059 -3.051 27.936 1.00 45.59 84 LYS A C 1
ATOM 625 O O . LYS A 1 84 ? 6.350 -1.864 28.083 1.00 45.59 84 LYS A O 1
ATOM 630 N N . LYS A 1 85 ? 5.798 -3.888 28.932 1.00 39.19 85 LYS A N 1
ATOM 631 C CA . LYS A 1 85 ? 6.118 -3.615 30.324 1.00 39.19 85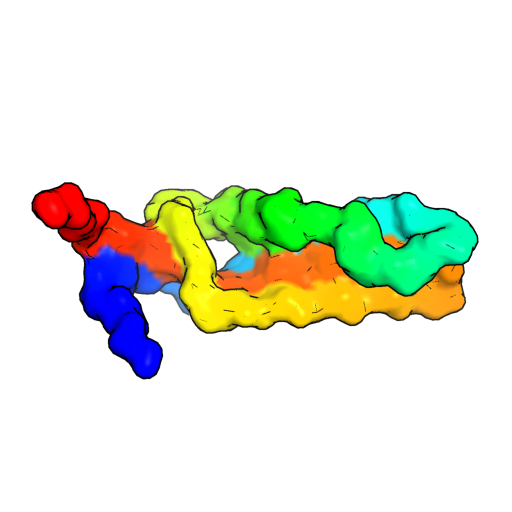 LYS A CA 1
ATOM 632 C C . LYS A 1 85 ? 7.597 -3.894 30.540 1.00 39.19 85 LYS A C 1
ATOM 634 O O . LYS A 1 85 ? 8.090 -4.849 29.899 1.00 39.19 85 LYS A O 1
#